Protein AF-A0A0S1SQM3-F1 (afdb_monomer_lite)

pLDDT: mean 72.21, std 17.72, range [35.38, 89.56]

Sequence (115 aa):
MTHQPLGGWRSRFRCTEYDVLEAFRATAAGIRVLTQAVEGGMTKESASYLAGRLHEQRELIRQIMTRRDWQRVRHLLGIHQRQRRRFLNAAEEQGFDVQTLSTHCRAHIASLLEK

Organism: NCBI:txid1735162

Structure (mmCIF, N/CA/C/O backbone):
data_AF-A0A0S1SQM3-F1
#
_entry.id   AF-A0A0S1SQM3-F1
#
loop_
_atom_site.group_PDB
_atom_site.id
_atom_site.type_symbol
_atom_site.label_atom_id
_atom_site.label_alt_id
_atom_site.label_comp_id
_atom_site.label_asym_id
_atom_site.label_entity_id
_atom_site.label_seq_id
_atom_site.pdbx_PDB_ins_code
_atom_site.Cartn_x
_atom_site.Cartn_y
_atom_site.Cartn_z
_atom_site.occupancy
_atom_site.B_iso_or_equiv
_atom_site.auth_seq_id
_atom_site.auth_comp_id
_atom_site.auth_asym_id
_atom_site.auth_atom_id
_atom_site.pdbx_PDB_model_num
ATOM 1 N N . MET A 1 1 ? 39.727 31.203 -7.318 1.00 35.84 1 MET A N 1
ATOM 2 C CA . MET A 1 1 ? 39.053 30.064 -6.662 1.00 35.84 1 MET A CA 1
ATOM 3 C C . MET A 1 1 ? 37.724 29.847 -7.361 1.00 35.84 1 MET A C 1
ATOM 5 O O . MET A 1 1 ? 36.805 30.632 -7.182 1.00 35.84 1 MET A O 1
ATOM 9 N N . THR A 1 2 ? 37.666 28.876 -8.264 1.00 36.66 2 THR A N 1
ATOM 10 C CA . THR A 1 2 ? 36.481 28.557 -9.066 1.00 36.66 2 THR A CA 1
ATOM 11 C C . THR A 1 2 ? 35.644 27.521 -8.323 1.00 36.66 2 THR A C 1
ATOM 13 O O . THR A 1 2 ? 36.067 26.381 -8.148 1.00 36.66 2 THR A O 1
ATOM 16 N N . HIS A 1 3 ? 34.459 27.925 -7.863 1.00 43.41 3 HIS A N 1
ATOM 17 C CA . HIS A 1 3 ? 33.452 27.007 -7.341 1.00 43.41 3 HIS A CA 1
ATOM 18 C C . HIS A 1 3 ? 32.924 26.149 -8.495 1.00 43.41 3 HIS A C 1
ATOM 20 O O . HIS A 1 3 ? 32.174 26.627 -9.345 1.00 43.41 3 HIS A O 1
ATOM 26 N N . GLN A 1 4 ? 33.333 24.880 -8.542 1.00 44.25 4 GLN A N 1
ATOM 27 C CA . GLN A 1 4 ? 32.640 23.879 -9.345 1.00 44.25 4 GLN A CA 1
ATOM 28 C C . GLN A 1 4 ? 31.246 23.654 -8.739 1.00 44.25 4 GLN A C 1
ATOM 30 O O . GLN A 1 4 ? 31.149 23.403 -7.535 1.00 44.25 4 GLN A O 1
ATOM 35 N N . PRO A 1 5 ? 30.162 23.726 -9.530 1.00 46.59 5 PRO A N 1
ATOM 36 C CA . PRO A 1 5 ? 28.857 23.319 -9.047 1.00 46.59 5 PRO A CA 1
ATOM 37 C C . PRO A 1 5 ? 28.901 21.811 -8.796 1.00 46.59 5 PRO A C 1
ATOM 39 O O . PRO A 1 5 ? 29.268 21.038 -9.683 1.00 46.59 5 PRO A O 1
ATOM 42 N N . LEU A 1 6 ? 28.551 21.407 -7.572 1.00 46.09 6 LEU A N 1
ATOM 43 C CA . LEU A 1 6 ? 28.359 20.013 -7.189 1.00 46.09 6 LEU A CA 1
ATOM 44 C C . LEU A 1 6 ? 27.374 19.391 -8.181 1.00 46.09 6 LEU A C 1
ATOM 46 O O . LEU A 1 6 ? 26.178 19.686 -8.160 1.00 46.09 6 LEU A O 1
ATOM 50 N N . GLY A 1 7 ? 27.920 18.591 -9.099 1.00 36.34 7 GLY A N 1
ATOM 51 C CA . GLY A 1 7 ? 27.170 17.882 -10.119 1.00 36.34 7 GLY A CA 1
ATOM 52 C C . GLY A 1 7 ? 25.995 17.177 -9.465 1.00 36.34 7 GLY A C 1
ATOM 53 O O . GLY A 1 7 ? 26.168 16.438 -8.495 1.00 36.34 7 GLY A O 1
ATOM 54 N N . GLY A 1 8 ? 24.799 17.470 -9.974 1.00 36.66 8 GLY A N 1
ATOM 55 C CA . GLY A 1 8 ? 23.558 16.942 -9.444 1.00 36.66 8 GLY A CA 1
ATOM 56 C C . GLY A 1 8 ? 23.673 15.440 -9.237 1.00 36.66 8 GLY A C 1
ATOM 57 O O . GLY A 1 8 ? 23.847 14.682 -10.195 1.00 36.66 8 GLY A O 1
ATOM 58 N N . TRP A 1 9 ? 23.536 15.019 -7.983 1.00 38.69 9 TRP A N 1
ATOM 59 C CA . TRP A 1 9 ? 23.254 13.642 -7.619 1.00 38.69 9 TRP A CA 1
ATOM 60 C C . TRP A 1 9 ? 21.853 13.304 -8.136 1.00 38.69 9 TRP A C 1
ATOM 62 O O . TRP A 1 9 ? 20.887 13.179 -7.390 1.00 38.69 9 TRP A O 1
ATOM 72 N N . ARG A 1 10 ? 21.717 13.157 -9.458 1.00 38.88 10 ARG A N 1
ATOM 73 C CA . ARG A 1 10 ? 20.656 12.340 -10.026 1.00 38.88 10 ARG A CA 1
ATOM 74 C C . ARG A 1 10 ? 20.964 10.933 -9.549 1.00 38.88 10 ARG A C 1
ATOM 76 O O . ARG A 1 10 ? 21.789 10.254 -10.156 1.00 38.88 10 ARG A O 1
ATOM 83 N N . SER A 1 11 ? 20.347 10.540 -8.438 1.00 38.88 11 SER A N 1
ATOM 84 C CA . SER A 1 11 ? 20.268 9.151 -8.004 1.00 38.88 11 SER A CA 1
ATOM 85 C C . SER A 1 11 ? 19.950 8.300 -9.236 1.00 38.88 11 SER A C 1
ATOM 87 O O . SER A 1 11 ? 18.852 8.361 -9.788 1.00 38.88 11 SER A O 1
ATOM 89 N N . ARG A 1 12 ? 20.947 7.566 -9.745 1.00 42.22 12 ARG A N 1
ATOM 90 C CA . ARG A 1 12 ? 20.776 6.627 -10.860 1.00 42.22 12 ARG A CA 1
ATOM 91 C C . ARG A 1 12 ? 20.247 5.289 -10.345 1.00 42.22 12 ARG A C 1
ATOM 93 O O . ARG A 1 12 ? 20.575 4.258 -10.923 1.00 42.22 12 ARG A O 1
ATOM 100 N N . PHE A 1 13 ? 19.433 5.285 -9.287 1.00 45.75 13 PHE A N 1
ATOM 101 C CA . PHE A 1 13 ? 18.631 4.117 -8.939 1.00 45.75 13 PHE A CA 1
ATOM 102 C C . PHE A 1 13 ? 17.600 3.903 -10.052 1.00 45.75 13 PHE A C 1
ATOM 104 O O . PHE A 1 13 ? 16.457 4.351 -9.991 1.00 45.75 13 PHE A O 1
ATOM 111 N N . ARG A 1 14 ? 18.023 3.245 -11.135 1.00 51.81 14 ARG A N 1
ATOM 112 C CA . ARG A 1 14 ? 17.100 2.657 -12.097 1.00 51.81 14 ARG A CA 1
ATOM 113 C C . ARG A 1 14 ? 16.569 1.400 -11.438 1.00 51.81 14 ARG A C 1
ATOM 115 O O . ARG A 1 14 ? 17.209 0.361 -11.519 1.00 51.81 14 ARG A O 1
ATOM 122 N N . CYS A 1 15 ? 15.421 1.522 -10.783 1.00 66.88 15 CYS A N 1
ATOM 123 C CA . CYS A 1 15 ? 14.671 0.369 -10.308 1.00 66.88 15 CYS A CA 1
ATOM 124 C C . CYS A 1 15 ? 14.454 -0.569 -11.510 1.00 66.88 15 CYS A C 1
ATOM 126 O O . CYS A 1 15 ? 13.833 -0.198 -12.519 1.00 66.88 15 CYS A O 1
ATOM 128 N N . THR A 1 16 ? 15.085 -1.739 -11.469 1.00 81.06 16 THR A N 1
ATOM 129 C CA . THR A 1 16 ? 14.913 -2.757 -12.499 1.00 81.06 16 THR A CA 1
ATOM 130 C C . THR A 1 16 ? 13.516 -3.356 -12.372 1.00 81.06 16 THR A C 1
ATOM 132 O O . THR A 1 16 ? 12.819 -3.173 -11.377 1.00 81.06 16 THR A O 1
ATOM 135 N N . GLU A 1 17 ? 13.058 -4.068 -13.398 1.00 81.69 17 GLU A N 1
ATOM 136 C CA . GLU A 1 17 ? 11.790 -4.794 -13.278 1.00 81.69 17 GLU A CA 1
ATOM 137 C C . GLU A 1 17 ? 11.829 -5.810 -12.134 1.00 81.69 17 GLU A C 1
ATOM 139 O O . GLU A 1 17 ? 10.838 -5.973 -11.428 1.00 81.69 17 GLU A O 1
ATOM 144 N N . TYR A 1 18 ? 12.981 -6.448 -11.936 1.00 84.25 18 TYR A N 1
ATOM 145 C CA . TYR A 1 18 ? 13.201 -7.363 -10.831 1.00 84.25 18 TYR A CA 1
ATOM 146 C C . TYR A 1 18 ? 12.989 -6.665 -9.482 1.00 84.25 18 TYR A C 1
ATOM 148 O O . TYR A 1 18 ? 12.189 -7.144 -8.684 1.00 84.25 18 TYR A O 1
ATOM 156 N N . ASP A 1 19 ? 13.588 -5.487 -9.285 1.00 85.38 19 ASP A N 1
ATOM 157 C CA . ASP A 1 19 ? 13.451 -4.715 -8.043 1.00 85.38 19 ASP A CA 1
ATOM 158 C C . ASP A 1 19 ? 11.994 -4.316 -7.774 1.00 85.38 19 ASP A C 1
ATOM 160 O O . ASP A 1 19 ? 11.502 -4.436 -6.653 1.00 85.38 19 ASP A O 1
ATOM 164 N N . VAL A 1 20 ? 11.263 -3.892 -8.813 1.00 83.69 20 VAL A N 1
ATOM 165 C CA . VAL A 1 20 ? 9.838 -3.541 -8.692 1.00 83.69 20 VAL A CA 1
ATOM 166 C C . VAL A 1 20 ? 9.001 -4.769 -8.317 1.00 83.69 20 VAL A C 1
ATOM 168 O O . VAL A 1 20 ? 8.066 -4.664 -7.520 1.00 83.69 20 VAL A O 1
ATOM 171 N N . LEU A 1 21 ? 9.326 -5.943 -8.864 1.00 86.19 21 LEU A N 1
ATOM 172 C CA . LEU A 1 21 ? 8.633 -7.193 -8.549 1.00 86.19 21 LEU A CA 1
ATOM 173 C C . LEU A 1 21 ? 8.966 -7.707 -7.146 1.00 86.19 21 LEU A C 1
ATOM 175 O O . LEU A 1 21 ? 8.063 -8.180 -6.453 1.00 86.19 21 LEU A O 1
ATOM 179 N N . GLU A 1 22 ? 10.219 -7.607 -6.709 1.00 89.38 22 GLU A N 1
ATOM 180 C CA . GLU A 1 22 ? 10.609 -7.935 -5.337 1.00 89.38 22 GLU A CA 1
ATOM 181 C C . GLU A 1 22 ? 9.932 -7.009 -4.334 1.00 89.38 22 GLU A C 1
ATOM 183 O O . GLU A 1 22 ? 9.289 -7.494 -3.398 1.00 89.38 22 GLU A O 1
ATOM 188 N N . ALA A 1 23 ? 9.963 -5.698 -4.584 1.00 86.25 23 ALA A N 1
ATOM 189 C CA . ALA A 1 23 ? 9.247 -4.721 -3.776 1.00 86.25 23 ALA A CA 1
ATOM 190 C C . ALA A 1 23 ? 7.748 -5.045 -3.727 1.00 86.25 23 ALA A C 1
ATOM 192 O O . ALA A 1 23 ? 7.154 -5.069 -2.650 1.00 86.25 23 ALA A O 1
ATOM 193 N N . PHE A 1 24 ? 7.132 -5.397 -4.863 1.00 89.56 24 PHE A N 1
ATOM 194 C CA . PHE A 1 24 ? 5.712 -5.752 -4.896 1.00 89.56 24 PHE A CA 1
ATOM 195 C C . PHE A 1 24 ? 5.413 -6.982 -4.037 1.00 89.56 24 PHE A C 1
ATOM 197 O O . PHE A 1 24 ? 4.423 -6.994 -3.301 1.00 89.56 24 PHE A O 1
ATOM 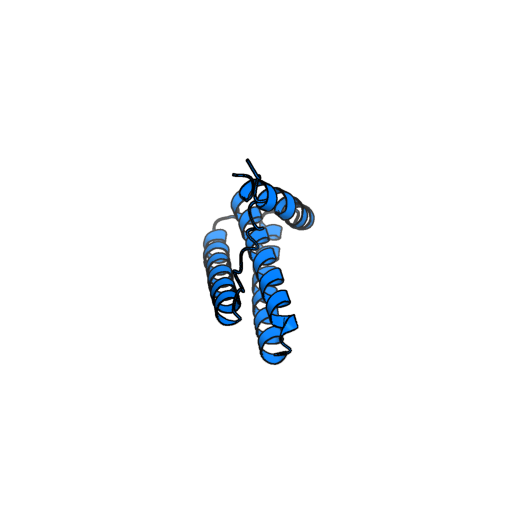204 N N . ARG A 1 25 ? 6.255 -8.020 -4.113 1.00 88.75 25 ARG A N 1
ATOM 205 C CA . ARG A 1 25 ? 6.104 -9.249 -3.320 1.00 88.75 25 ARG A CA 1
ATOM 206 C C . ARG A 1 25 ? 6.269 -8.976 -1.829 1.00 88.75 25 ARG A C 1
ATOM 208 O O . ARG A 1 25 ? 5.437 -9.442 -1.052 1.00 88.75 25 ARG A O 1
ATOM 215 N N . ALA A 1 26 ? 7.271 -8.192 -1.438 1.00 87.25 26 ALA A N 1
ATOM 216 C CA . ALA A 1 26 ? 7.484 -7.793 -0.049 1.00 87.25 26 ALA A CA 1
ATOM 217 C C . ALA A 1 26 ? 6.295 -6.979 0.493 1.00 87.25 26 ALA A C 1
ATOM 219 O O . ALA A 1 26 ? 5.791 -7.251 1.586 1.00 87.25 26 ALA A O 1
ATOM 220 N N . THR A 1 27 ? 5.772 -6.038 -0.300 1.00 88.00 27 THR A N 1
ATOM 221 C CA . THR A 1 27 ? 4.569 -5.269 0.047 1.00 88.00 27 THR A CA 1
ATOM 222 C C . THR A 1 27 ? 3.333 -6.154 0.147 1.00 88.00 27 THR A C 1
ATOM 224 O O . THR A 1 27 ? 2.588 -6.060 1.124 1.00 88.00 27 THR A O 1
ATOM 227 N N . ALA A 1 28 ? 3.153 -7.097 -0.781 1.00 87.31 28 ALA A N 1
ATOM 228 C CA . ALA A 1 28 ? 2.058 -8.060 -0.730 1.00 87.31 28 ALA A CA 1
ATOM 229 C C . ALA A 1 28 ? 2.126 -8.968 0.506 1.00 87.31 28 ALA A C 1
ATOM 231 O O . ALA A 1 28 ? 1.088 -9.247 1.110 1.00 87.31 28 ALA A O 1
ATOM 232 N N . ALA A 1 29 ? 3.321 -9.430 0.879 1.00 86.50 29 ALA A N 1
ATOM 233 C CA . ALA A 1 29 ? 3.532 -10.260 2.059 1.00 86.50 29 ALA A CA 1
ATOM 234 C C . ALA A 1 29 ? 3.200 -9.492 3.346 1.0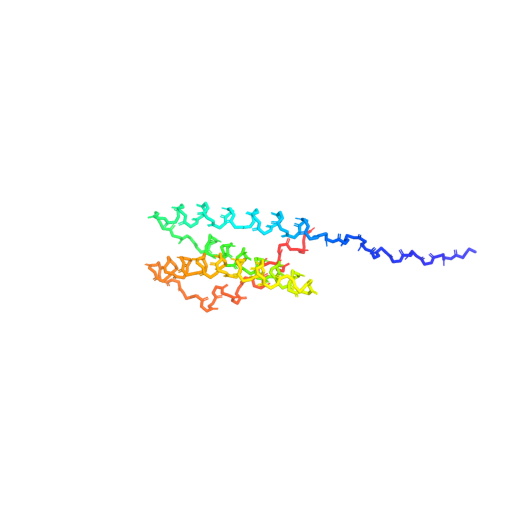0 86.50 29 ALA A C 1
ATOM 236 O O . ALA A 1 29 ? 2.421 -9.988 4.157 1.00 86.50 29 ALA A O 1
ATOM 237 N N . GLY A 1 30 ? 3.691 -8.254 3.481 1.00 84.38 30 GLY A N 1
ATOM 238 C CA . GLY A 1 30 ? 3.389 -7.402 4.635 1.00 84.38 30 GLY A CA 1
ATOM 239 C C . GLY A 1 30 ? 1.890 -7.140 4.806 1.00 84.38 30 GLY A C 1
ATOM 240 O O . GLY A 1 30 ? 1.368 -7.267 5.910 1.00 84.38 30 GLY A O 1
ATOM 241 N N . ILE A 1 31 ? 1.172 -6.868 3.708 1.00 85.81 31 ILE A N 1
ATOM 242 C CA . ILE A 1 31 ? -0.291 -6.713 3.747 1.00 85.81 31 ILE A CA 1
ATOM 243 C C . ILE A 1 31 ? -0.963 -8.006 4.208 1.00 85.81 31 ILE A C 1
ATOM 245 O O . ILE A 1 31 ? -1.849 -7.951 5.051 1.00 85.81 31 ILE A O 1
ATOM 249 N N . ARG A 1 32 ? -0.552 -9.168 3.675 1.00 83.44 32 ARG A N 1
ATOM 250 C CA . ARG A 1 32 ? -1.145 -10.466 4.037 1.00 83.44 32 ARG A CA 1
ATOM 251 C C . ARG A 1 32 ? -1.032 -10.752 5.529 1.00 83.44 32 ARG A C 1
ATOM 253 O O . ARG A 1 32 ? -2.061 -11.025 6.140 1.00 83.44 32 ARG A O 1
ATOM 260 N N . VAL A 1 33 ? 0.176 -10.648 6.081 1.00 82.69 33 VAL A N 1
ATOM 261 C CA . VAL A 1 33 ? 0.447 -10.899 7.505 1.00 82.69 33 VAL A CA 1
ATOM 262 C C . VAL A 1 33 ? -0.431 -10.010 8.380 1.00 82.69 33 VAL A C 1
ATOM 264 O O . VAL A 1 33 ? -1.108 -10.497 9.279 1.00 82.69 33 VAL A O 1
ATOM 267 N N . LEU A 1 34 ? -0.492 -8.717 8.066 1.00 76.62 34 LEU A N 1
ATOM 268 C CA . LEU A 1 34 ? -1.288 -7.776 8.845 1.00 76.62 34 LEU A CA 1
ATOM 269 C C . LEU A 1 34 ? -2.789 -8.012 8.690 1.00 76.62 34 LEU A C 1
ATOM 271 O O . LEU A 1 34 ? -3.491 -8.022 9.689 1.00 76.62 34 LEU A O 1
ATOM 275 N N . THR A 1 35 ? -3.297 -8.286 7.485 1.00 74.12 35 THR A N 1
ATOM 276 C CA . THR A 1 35 ? -4.722 -8.626 7.323 1.00 74.12 35 THR A CA 1
ATOM 277 C C . THR A 1 35 ? -5.130 -9.902 8.061 1.00 74.12 35 THR A C 1
ATOM 279 O O . THR A 1 35 ? -6.287 -10.005 8.436 1.00 74.12 35 THR A O 1
ATOM 282 N N . GLN A 1 36 ? -4.215 -10.854 8.277 1.00 75.19 36 GLN A N 1
ATOM 283 C CA . GLN A 1 36 ? -4.481 -12.047 9.093 1.00 75.19 36 GLN A CA 1
ATOM 284 C C . GLN A 1 36 ? -4.466 -11.724 10.592 1.00 75.19 36 GLN A C 1
ATOM 286 O O . GLN A 1 36 ? -5.311 -12.211 11.329 1.00 75.19 36 GLN A O 1
ATOM 291 N N . ALA A 1 37 ? -3.552 -10.862 11.044 1.00 68.75 37 ALA A N 1
ATOM 292 C CA . ALA A 1 37 ? -3.493 -10.429 12.443 1.00 68.75 37 ALA A CA 1
ATOM 293 C C . ALA A 1 37 ? -4.723 -9.604 12.877 1.00 68.75 37 ALA A C 1
ATOM 295 O O . ALA A 1 37 ? -5.058 -9.554 14.057 1.00 68.75 37 ALA A O 1
ATOM 296 N N . VAL A 1 38 ? -5.407 -8.977 11.919 1.00 65.44 38 VAL A N 1
ATOM 297 C CA . VAL A 1 38 ? -6.596 -8.144 12.146 1.00 65.44 38 VAL A CA 1
ATOM 298 C C . VAL A 1 38 ? -7.856 -8.954 12.495 1.00 65.44 38 VAL A C 1
ATOM 300 O O . VAL A 1 38 ? -8.846 -8.367 12.922 1.00 65.44 38 VAL A O 1
ATOM 303 N N . GLU A 1 39 ? -7.834 -10.290 12.428 1.00 61.44 39 GLU A N 1
ATOM 304 C CA . GLU A 1 39 ? -8.948 -11.124 12.924 1.00 61.44 39 GLU A CA 1
ATOM 305 C C . GLU A 1 39 ? -9.270 -10.874 14.420 1.00 61.44 39 GLU A C 1
ATOM 307 O O . GLU A 1 39 ? -10.374 -11.177 14.864 1.00 61.44 39 GLU A O 1
ATOM 312 N N . GLY A 1 40 ? -8.359 -10.249 15.185 1.00 63.72 40 GLY A N 1
ATOM 313 C CA . GLY A 1 40 ? -8.584 -9.788 16.566 1.00 63.72 40 GLY A CA 1
ATOM 314 C C . GLY A 1 40 ? -8.970 -8.308 16.739 1.00 63.72 40 GLY A C 1
ATOM 315 O O . GLY A 1 40 ? -9.089 -7.852 17.875 1.00 63.72 40 GLY A O 1
ATOM 316 N N . GLY A 1 41 ? -9.140 -7.547 15.653 1.00 66.88 41 GLY A N 1
ATOM 317 C CA . GLY A 1 41 ? -9.383 -6.098 15.665 1.00 66.88 41 GLY A CA 1
ATOM 318 C C . GLY A 1 41 ? -8.305 -5.290 14.934 1.00 66.88 41 GLY A C 1
ATOM 319 O O . GLY A 1 41 ? -7.134 -5.668 14.907 1.00 66.88 41 GLY A O 1
ATOM 320 N N . MET A 1 42 ? -8.689 -4.159 14.328 1.00 78.06 42 MET A N 1
ATOM 321 C CA . MET A 1 42 ? -7.772 -3.256 13.613 1.00 78.06 42 MET A CA 1
ATOM 322 C C . MET A 1 42 ? -7.609 -1.944 14.390 1.00 78.06 42 MET A C 1
ATOM 324 O O . MET A 1 42 ? -8.590 -1.257 14.662 1.00 78.06 42 MET A O 1
ATOM 328 N N . THR A 1 43 ? -6.375 -1.553 14.715 1.00 82.50 43 THR A N 1
ATOM 329 C CA . THR A 1 43 ? -6.099 -0.208 15.251 1.00 82.50 43 THR A CA 1
ATOM 330 C C . THR A 1 43 ? -6.064 0.824 14.125 1.00 82.50 43 THR A C 1
ATOM 332 O O . THR A 1 43 ? -5.829 0.502 12.958 1.00 82.50 43 THR A O 1
ATOM 335 N N . LYS A 1 44 ? -6.220 2.109 14.459 1.00 78.88 44 LYS A N 1
ATOM 336 C CA . LYS A 1 44 ? -6.094 3.196 13.476 1.00 78.88 44 LYS A CA 1
ATOM 337 C C . LYS A 1 44 ? -4.705 3.237 12.821 1.00 78.88 44 LYS A C 1
ATOM 339 O O . LYS A 1 44 ? -4.610 3.537 11.627 1.00 78.88 44 LYS A O 1
ATOM 344 N N . GLU A 1 45 ? -3.631 2.929 13.559 1.00 81.38 45 GLU A N 1
ATOM 345 C CA . GLU A 1 45 ? -2.280 2.884 12.977 1.00 81.38 45 GLU A CA 1
ATOM 346 C C . GLU A 1 45 ? -2.129 1.726 11.995 1.00 81.38 45 GLU A C 1
ATOM 348 O O . GLU A 1 45 ? -1.621 1.922 10.892 1.00 81.38 45 GLU A O 1
ATOM 353 N N . SER A 1 46 ? -2.615 0.535 12.355 1.00 79.31 46 SER A N 1
ATOM 354 C CA . SER A 1 46 ? -2.559 -0.634 11.471 1.00 79.31 46 SER A CA 1
ATOM 355 C C . SER A 1 46 ? -3.426 -0.441 10.222 1.00 79.31 46 SER A C 1
ATOM 357 O O . SER A 1 46 ? -2.984 -0.773 9.120 1.00 79.31 46 SER A O 1
ATOM 359 N N . ALA A 1 47 ? -4.586 0.212 10.351 1.00 80.94 47 ALA A N 1
ATOM 360 C CA . ALA A 1 47 ? -5.417 0.617 9.218 1.00 80.94 47 ALA A CA 1
ATOM 361 C C . ALA A 1 47 ? -4.690 1.587 8.270 1.00 80.94 47 ALA A C 1
ATOM 363 O O . ALA A 1 47 ? -4.691 1.403 7.049 1.00 80.94 47 ALA A O 1
ATOM 364 N N . SER A 1 48 ? -4.031 2.603 8.833 1.00 81.12 48 SER A N 1
ATOM 365 C CA . SER A 1 48 ? -3.279 3.607 8.068 1.00 81.12 48 SER A CA 1
ATOM 366 C C . SER A 1 48 ? -2.059 2.993 7.378 1.00 81.12 48 SER A C 1
ATOM 368 O O . SER A 1 48 ? -1.803 3.254 6.204 1.00 81.12 48 SER A O 1
ATOM 370 N N . TYR A 1 49 ? -1.335 2.112 8.069 1.00 83.44 49 TYR A N 1
ATOM 371 C CA . TYR A 1 49 ? -0.209 1.385 7.492 1.00 83.44 49 TYR A CA 1
ATOM 372 C C . TYR A 1 49 ? -0.649 0.491 6.323 1.00 83.44 49 TYR A C 1
ATOM 374 O O . TYR A 1 49 ? -0.058 0.541 5.243 1.00 83.44 49 TYR A O 1
ATOM 382 N N . LEU A 1 50 ? -1.720 -0.293 6.496 1.00 84.75 50 LEU A N 1
ATOM 383 C CA . LEU A 1 50 ? -2.265 -1.160 5.446 1.00 84.75 50 LEU A CA 1
ATOM 384 C C . LEU A 1 50 ? -2.682 -0.372 4.201 1.00 84.75 50 LEU A C 1
ATOM 386 O O . LEU A 1 50 ? -2.364 -0.771 3.076 1.00 84.75 50 LEU A O 1
ATOM 390 N N . ALA A 1 51 ? -3.350 0.764 4.389 1.00 84.00 51 ALA A N 1
ATOM 391 C CA . ALA A 1 51 ? -3.731 1.636 3.289 1.00 84.00 51 ALA A CA 1
ATOM 392 C C . ALA A 1 51 ? -2.503 2.239 2.569 1.00 84.00 51 ALA A C 1
ATOM 394 O O . ALA A 1 51 ? -2.500 2.306 1.335 1.00 84.00 51 ALA A O 1
ATOM 395 N N . GLY A 1 52 ? -1.426 2.566 3.293 1.00 84.62 52 GLY A N 1
ATOM 396 C CA . GLY A 1 52 ? -0.148 2.972 2.699 1.00 84.62 52 GLY A CA 1
ATOM 397 C C . GLY A 1 52 ? 0.495 1.876 1.842 1.00 84.62 52 GLY A C 1
ATOM 398 O O . GLY A 1 52 ? 0.874 2.117 0.696 1.00 84.62 52 GLY A O 1
ATOM 399 N N . ARG A 1 53 ? 0.519 0.630 2.326 1.00 86.62 53 ARG A N 1
ATOM 400 C CA . ARG A 1 53 ? 1.066 -0.511 1.568 1.00 86.62 53 ARG A CA 1
ATOM 401 C C . ARG A 1 53 ? 0.248 -0.828 0.313 1.00 86.62 53 ARG A C 1
ATOM 403 O O . ARG A 1 53 ? 0.815 -1.154 -0.730 1.00 86.62 53 ARG A O 1
ATOM 410 N N . LEU A 1 54 ? -1.079 -0.702 0.372 1.00 87.56 54 LEU A N 1
ATOM 411 C CA . LEU A 1 54 ? -1.937 -0.836 -0.814 1.00 87.56 54 LEU A CA 1
ATOM 412 C C . LEU A 1 54 ? -1.640 0.251 -1.853 1.00 87.56 54 LEU A C 1
ATOM 414 O O . LEU A 1 54 ? -1.617 -0.029 -3.054 1.00 87.56 54 LEU A O 1
ATOM 418 N N . HIS A 1 55 ? -1.379 1.479 -1.399 1.00 86.50 55 HIS A N 1
ATOM 419 C CA . HIS A 1 55 ? -0.951 2.558 -2.279 1.00 86.50 55 HIS A CA 1
ATOM 420 C C . HIS A 1 55 ? 0.381 2.221 -2.963 1.00 86.50 55 HIS A C 1
ATOM 422 O O . HIS A 1 55 ? 0.438 2.227 -4.191 1.00 86.50 55 HIS A O 1
ATOM 428 N N . GLU A 1 56 ? 1.404 1.816 -2.207 1.00 85.69 56 GLU A N 1
ATOM 429 C CA . GLU A 1 56 ? 2.706 1.403 -2.752 1.00 85.69 56 GLU A CA 1
ATOM 430 C C . GLU A 1 56 ? 2.585 0.292 -3.806 1.00 85.69 56 GLU A C 1
ATOM 432 O O . GLU A 1 56 ? 3.187 0.380 -4.876 1.00 85.69 56 GLU A O 1
ATOM 437 N N . GLN A 1 57 ? 1.759 -0.735 -3.572 1.00 88.25 57 GLN A N 1
ATOM 438 C CA . GLN A 1 57 ? 1.518 -1.777 -4.579 1.00 88.25 57 GLN A CA 1
ATOM 439 C C . GLN A 1 57 ? 0.964 -1.221 -5.888 1.00 88.25 57 GLN A C 1
ATOM 441 O O . GLN A 1 57 ? 1.352 -1.673 -6.967 1.00 88.25 57 GLN A O 1
ATOM 446 N N . ARG A 1 58 ? 0.048 -0.251 -5.811 1.00 88.12 58 ARG A N 1
ATOM 447 C CA . ARG A 1 58 ? -0.509 0.407 -6.994 1.00 88.12 58 ARG A CA 1
ATOM 448 C C . ARG A 1 58 ? 0.560 1.208 -7.739 1.00 88.12 58 ARG A C 1
ATOM 450 O O . ARG A 1 58 ? 0.579 1.166 -8.972 1.00 88.12 58 ARG A O 1
ATOM 457 N N . GLU A 1 59 ? 1.451 1.892 -7.021 1.00 87.19 59 GLU A N 1
ATOM 458 C CA . GLU A 1 59 ? 2.596 2.592 -7.616 1.00 87.19 59 GLU A CA 1
ATOM 459 C C . GLU A 1 59 ? 3.508 1.616 -8.374 1.00 87.19 59 GLU A C 1
ATOM 461 O O . GLU A 1 59 ? 3.842 1.851 -9.537 1.00 87.19 59 GLU A O 1
ATOM 466 N N . LEU A 1 60 ? 3.850 0.484 -7.753 1.00 85.75 60 LEU A N 1
ATOM 467 C CA . LEU A 1 60 ? 4.705 -0.551 -8.343 1.00 85.75 60 LEU A CA 1
ATOM 468 C C . LEU A 1 60 ? 4.068 -1.177 -9.594 1.00 85.75 60 LEU A C 1
ATOM 470 O O . LEU A 1 60 ? 4.733 -1.330 -10.618 1.00 85.75 60 LEU A O 1
ATOM 474 N N . ILE A 1 61 ? 2.759 -1.455 -9.570 1.00 86.50 61 ILE A N 1
ATOM 475 C CA . ILE A 1 61 ? 2.025 -1.917 -10.760 1.00 86.50 61 ILE A CA 1
ATOM 476 C C . ILE A 1 61 ? 2.142 -0.901 -11.898 1.00 86.50 61 ILE A C 1
ATOM 478 O O . ILE A 1 61 ? 2.402 -1.290 -13.038 1.00 86.50 61 ILE A O 1
ATOM 482 N N . ARG A 1 62 ? 1.987 0.399 -11.614 1.00 86.00 62 ARG A N 1
ATOM 483 C CA . ARG A 1 62 ? 2.108 1.441 -12.643 1.00 86.00 62 ARG A CA 1
ATOM 484 C C . ARG A 1 62 ? 3.507 1.479 -13.252 1.00 86.00 62 ARG A C 1
ATOM 486 O O . ARG A 1 62 ? 3.631 1.664 -14.460 1.00 86.00 62 ARG A O 1
ATOM 493 N N . GLN A 1 63 ? 4.550 1.275 -12.449 1.00 84.25 63 GLN A N 1
ATOM 494 C CA . GLN A 1 63 ? 5.919 1.207 -12.961 1.00 84.25 63 GLN A CA 1
ATOM 495 C C . GLN A 1 63 ? 6.095 0.032 -13.937 1.00 84.25 63 GLN A C 1
ATOM 497 O O . GLN A 1 63 ? 6.715 0.206 -14.985 1.00 84.25 63 GLN A O 1
ATOM 502 N N . ILE A 1 64 ? 5.469 -1.122 -13.677 1.00 84.06 64 ILE A N 1
ATOM 503 C CA . ILE A 1 64 ? 5.468 -2.269 -14.605 1.00 84.06 64 ILE A CA 1
ATOM 504 C C . ILE A 1 64 ? 4.610 -2.012 -15.854 1.00 84.06 64 ILE A C 1
ATOM 506 O O . ILE A 1 64 ? 4.995 -2.428 -16.946 1.00 84.06 64 ILE A O 1
ATOM 510 N N . MET A 1 65 ? 3.488 -1.286 -15.746 1.00 81.88 65 MET A N 1
ATOM 511 C CA . MET A 1 65 ? 2.624 -0.963 -16.899 1.00 81.88 65 MET A CA 1
ATOM 512 C C . MET A 1 65 ? 3.374 -0.265 -18.037 1.00 81.88 65 MET A C 1
ATOM 514 O O . MET A 1 65 ? 3.056 -0.479 -19.206 1.00 81.88 65 MET A O 1
ATOM 518 N N . THR A 1 66 ? 4.404 0.521 -17.715 1.00 77.06 66 THR A N 1
ATOM 519 C CA . THR A 1 66 ? 5.243 1.192 -18.723 1.00 77.06 66 THR A CA 1
ATOM 520 C C . THR A 1 66 ? 5.994 0.217 -19.639 1.00 77.06 66 THR A C 1
ATOM 522 O O . THR A 1 66 ? 6.383 0.591 -20.743 1.00 77.06 66 THR A O 1
ATOM 525 N N . ARG A 1 67 ? 6.150 -1.048 -19.223 1.00 73.50 67 ARG A N 1
ATOM 526 C CA . ARG 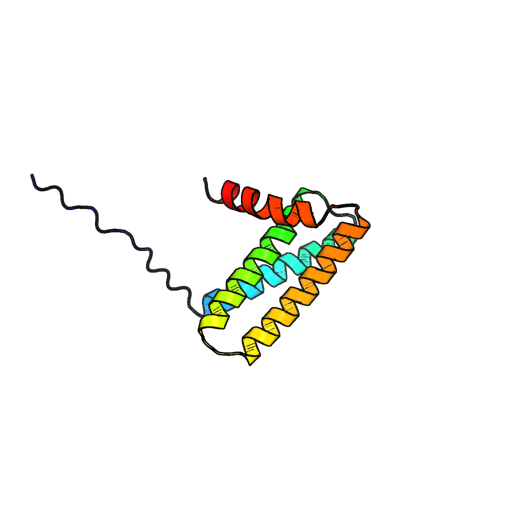A 1 67 ? 6.935 -2.080 -19.917 1.00 73.50 67 ARG A CA 1
ATOM 527 C C . ARG A 1 67 ? 6.111 -3.009 -20.820 1.00 73.50 67 ARG A C 1
ATOM 529 O O . ARG A 1 67 ? 6.678 -3.905 -21.431 1.00 73.50 67 ARG A O 1
ATOM 536 N N . ARG A 1 68 ? 4.794 -2.786 -20.945 1.00 77.12 68 ARG A N 1
ATOM 537 C CA . ARG A 1 68 ? 3.867 -3.492 -21.865 1.00 77.12 68 ARG A CA 1
ATOM 538 C C . ARG A 1 68 ? 3.712 -5.018 -21.669 1.00 77.12 68 ARG A C 1
ATOM 540 O O . ARG A 1 68 ? 3.062 -5.654 -22.497 1.00 77.12 68 ARG A O 1
ATOM 547 N N . ASP A 1 69 ? 4.187 -5.607 -20.567 1.00 82.69 69 ASP A N 1
ATOM 548 C CA . ASP A 1 69 ? 3.806 -6.977 -20.164 1.00 82.69 69 ASP A CA 1
ATOM 549 C C . ASP A 1 69 ? 2.412 -6.978 -19.503 1.00 82.69 69 ASP A C 1
ATOM 551 O O . ASP A 1 69 ? 2.239 -6.973 -18.280 1.00 82.69 69 ASP A O 1
ATOM 555 N N . TRP A 1 70 ? 1.378 -6.952 -20.343 1.00 83.44 70 TRP A N 1
ATOM 556 C CA . TRP A 1 70 ? -0.013 -6.836 -19.902 1.00 83.44 70 TRP A CA 1
ATOM 557 C C . TRP A 1 70 ? -0.554 -8.074 -19.183 1.00 83.44 70 TRP A C 1
ATOM 559 O O . TRP A 1 70 ? -1.527 -7.964 -18.433 1.00 83.44 70 TRP A O 1
ATOM 569 N N . GLN A 1 71 ? 0.015 -9.262 -19.403 1.00 84.88 71 GLN A N 1
ATOM 570 C CA . GLN A 1 71 ? -0.390 -10.457 -18.654 1.00 84.88 71 GLN A CA 1
ATOM 571 C C . GLN A 1 71 ? 0.065 -10.343 -17.199 1.00 84.88 71 GLN A C 1
ATOM 573 O O . GLN A 1 71 ? -0.742 -10.513 -16.282 1.00 84.88 71 GLN A O 1
ATOM 578 N N . ARG A 1 72 ? 1.324 -9.953 -16.988 1.00 85.50 72 ARG A N 1
ATOM 579 C CA . ARG A 1 72 ? 1.888 -9.725 -15.656 1.00 85.50 72 ARG A CA 1
ATOM 580 C C . ARG A 1 72 ? 1.181 -8.596 -14.923 1.00 85.50 72 ARG A C 1
ATOM 582 O O . ARG A 1 72 ? 0.769 -8.780 -13.782 1.00 85.50 72 ARG A O 1
ATOM 589 N N . VAL A 1 73 ? 0.942 -7.466 -15.589 1.00 85.06 73 VAL A N 1
ATOM 590 C CA . VAL A 1 73 ? 0.170 -6.347 -15.019 1.00 85.06 73 VAL A CA 1
ATOM 591 C C . VAL A 1 73 ? -1.211 -6.807 -14.548 1.00 85.06 73 VAL A C 1
ATOM 593 O O . VAL A 1 73 ? -1.604 -6.501 -13.423 1.00 85.06 73 VAL A O 1
ATOM 596 N N . ARG A 1 74 ? -1.942 -7.573 -15.372 1.00 87.94 74 ARG A N 1
ATOM 597 C CA . ARG A 1 74 ? -3.263 -8.108 -14.998 1.00 87.94 74 ARG A CA 1
ATOM 598 C C . ARG A 1 74 ? -3.187 -9.009 -13.770 1.00 87.94 74 ARG A C 1
ATOM 600 O O . ARG A 1 74 ? -4.020 -8.886 -12.874 1.00 87.94 74 ARG A O 1
ATOM 607 N N . HIS A 1 75 ? -2.176 -9.872 -13.700 1.00 87.56 75 HIS A N 1
ATOM 608 C CA . HIS A 1 75 ? -1.953 -10.725 -12.537 1.00 87.56 75 HIS A CA 1
ATOM 609 C C . HIS A 1 75 ? -1.720 -9.905 -11.255 1.00 87.56 75 HIS A C 1
ATOM 611 O O . HIS A 1 75 ? -2.389 -10.136 -10.245 1.00 87.56 75 HIS A O 1
ATOM 617 N N . LEU A 1 76 ? -0.831 -8.906 -11.305 1.00 86.81 76 LEU A N 1
ATOM 618 C CA . LEU A 1 76 ? -0.523 -8.040 -10.160 1.00 86.81 76 LEU A CA 1
ATOM 619 C C . LEU A 1 76 ? -1.739 -7.207 -9.723 1.00 86.81 76 LEU A C 1
ATOM 621 O O . LEU A 1 76 ? -2.028 -7.118 -8.528 1.00 86.81 76 LEU A O 1
ATOM 625 N N . LEU A 1 77 ? -2.513 -6.672 -10.675 1.00 86.81 77 LEU A N 1
ATOM 626 C CA . LEU A 1 77 ? -3.783 -5.989 -10.396 1.00 86.81 77 LEU A CA 1
ATOM 627 C C . LEU A 1 77 ? -4.778 -6.905 -9.674 1.00 86.81 77 LEU A C 1
ATOM 629 O O . LEU A 1 77 ? -5.427 -6.472 -8.721 1.00 86.81 77 LEU A O 1
ATOM 633 N N . GLY A 1 78 ? -4.871 -8.173 -10.081 1.00 86.88 78 GLY A N 1
ATOM 634 C CA . GLY A 1 78 ? -5.725 -9.162 -9.425 1.00 86.88 78 GLY A CA 1
ATOM 635 C C . GLY A 1 78 ? -5.291 -9.497 -7.992 1.00 86.88 78 GLY A C 1
ATOM 636 O O . GLY A 1 78 ? -6.133 -9.826 -7.153 1.00 86.88 78 GLY A O 1
ATOM 637 N N . ILE A 1 79 ? -3.995 -9.416 -7.675 1.00 88.38 79 ILE A N 1
ATOM 638 C CA . ILE A 1 79 ? -3.496 -9.539 -6.294 1.00 88.38 79 ILE A CA 1
ATOM 639 C C . ILE A 1 79 ? -3.896 -8.303 -5.482 1.00 88.38 79 ILE A C 1
ATOM 641 O O . ILE A 1 79 ? -4.544 -8.444 -4.443 1.00 88.38 79 ILE A O 1
ATOM 645 N N . HIS A 1 80 ? -3.587 -7.109 -5.994 1.00 89.06 80 HIS A N 1
ATOM 646 C CA . HIS A 1 80 ? -3.906 -5.842 -5.336 1.00 89.06 80 HIS A CA 1
ATOM 647 C C . HIS A 1 80 ? -5.411 -5.710 -5.044 1.00 89.06 80 HIS A C 1
ATOM 649 O O . HIS A 1 80 ? -5.798 -5.371 -3.929 1.00 89.06 80 HIS A O 1
ATOM 655 N N . GLN A 1 81 ? -6.290 -6.038 -6.000 1.00 87.19 81 GLN A N 1
ATOM 656 C CA . GLN A 1 81 ? -7.743 -5.971 -5.791 1.00 87.19 81 GLN A CA 1
ATOM 657 C C . GLN A 1 81 ? -8.228 -6.906 -4.677 1.00 87.19 81 GLN A C 1
ATOM 659 O O . GLN A 1 81 ? -9.061 -6.504 -3.863 1.00 87.19 81 GLN A O 1
ATOM 664 N N . ARG A 1 82 ? -7.702 -8.137 -4.615 1.00 88.88 82 ARG A N 1
ATOM 665 C CA . ARG A 1 82 ? -8.051 -9.095 -3.555 1.00 88.88 82 ARG A CA 1
ATOM 666 C C . ARG A 1 82 ? -7.621 -8.590 -2.181 1.00 88.88 82 ARG A C 1
ATOM 668 O O . ARG A 1 82 ? -8.396 -8.687 -1.235 1.00 88.88 82 ARG A O 1
ATOM 675 N N . GLN A 1 83 ? -6.421 -8.026 -2.078 1.00 87.12 83 GLN A N 1
ATOM 676 C CA . GLN A 1 83 ? -5.910 -7.461 -0.827 1.00 87.12 83 GLN A CA 1
ATOM 677 C C . GLN A 1 83 ? -6.686 -6.218 -0.401 1.00 87.12 83 GLN A C 1
ATOM 679 O O . GLN A 1 83 ? -7.101 -6.126 0.751 1.00 87.12 83 GLN A O 1
ATOM 684 N N . ARG A 1 84 ? -6.974 -5.316 -1.346 1.00 86.38 84 ARG A N 1
ATOM 685 C CA . ARG A 1 84 ? -7.808 -4.142 -1.096 1.00 86.38 84 ARG A CA 1
ATOM 686 C C . ARG A 1 84 ? -9.180 -4.544 -0.571 1.00 86.38 84 ARG A C 1
ATOM 688 O O . ARG A 1 84 ? -9.609 -3.993 0.427 1.00 86.38 84 ARG A O 1
ATOM 695 N N . ARG A 1 85 ? -9.858 -5.508 -1.201 1.00 86.19 85 ARG A N 1
ATOM 696 C CA . ARG A 1 85 ? -11.186 -5.952 -0.747 1.00 86.19 85 ARG A CA 1
ATOM 697 C C . ARG A 1 85 ? -11.152 -6.475 0.691 1.00 86.19 85 ARG A C 1
ATOM 699 O O . ARG A 1 85 ? -11.994 -6.083 1.480 1.00 86.19 85 ARG A O 1
ATOM 706 N N . ARG A 1 86 ? -10.161 -7.301 1.037 1.00 84.31 86 ARG A N 1
ATOM 707 C CA . ARG A 1 86 ? -9.996 -7.799 2.414 1.00 84.31 86 ARG A CA 1
ATOM 708 C C . ARG A 1 86 ? -9.803 -6.666 3.416 1.00 84.31 86 ARG A C 1
ATOM 710 O O . ARG A 1 86 ? -10.451 -6.662 4.449 1.00 84.31 86 ARG A O 1
ATOM 717 N N . PHE A 1 87 ? -8.946 -5.703 3.082 1.00 84.00 87 PHE A N 1
ATOM 718 C CA . PHE A 1 87 ? -8.733 -4.526 3.917 1.00 84.00 87 PHE A CA 1
ATOM 719 C C . PHE A 1 87 ? -10.017 -3.712 4.107 1.00 84.00 87 PHE A C 1
ATOM 721 O O . PHE A 1 87 ? -10.324 -3.334 5.229 1.00 84.00 87 PHE A O 1
ATOM 728 N N . LEU A 1 88 ? -10.770 -3.467 3.031 1.00 83.62 88 LEU A N 1
ATOM 729 C CA . LEU A 1 88 ? -12.015 -2.704 3.099 1.00 83.62 88 LEU A CA 1
ATOM 730 C C . LEU A 1 88 ? -13.051 -3.367 4.000 1.00 83.62 88 LEU A C 1
ATOM 732 O O . LEU A 1 88 ? -13.600 -2.691 4.858 1.00 83.62 88 LEU A O 1
ATOM 736 N N . ASN A 1 89 ? -13.258 -4.674 3.840 1.00 83.88 89 ASN A N 1
ATOM 737 C CA . ASN A 1 89 ? -14.193 -5.419 4.677 1.00 83.88 89 ASN A CA 1
ATOM 738 C C . ASN A 1 89 ? -13.782 -5.349 6.157 1.00 83.88 89 ASN A C 1
ATOM 740 O O . ASN A 1 89 ? -14.600 -5.018 7.003 1.00 83.88 89 ASN A O 1
ATOM 744 N N . ALA A 1 90 ? -12.496 -5.565 6.456 1.00 79.88 90 ALA A N 1
ATOM 745 C CA . ALA A 1 90 ? -11.992 -5.493 7.826 1.00 79.88 90 ALA A CA 1
ATOM 746 C C . ALA A 1 90 ? -12.078 -4.076 8.424 1.00 79.88 90 ALA A C 1
ATOM 748 O O . ALA A 1 90 ? -12.302 -3.920 9.617 1.00 79.88 90 ALA A O 1
ATOM 749 N N . ALA A 1 91 ? -11.893 -3.029 7.615 1.00 79.50 91 ALA A N 1
ATOM 750 C CA . ALA A 1 91 ? -12.034 -1.648 8.066 1.00 79.50 91 ALA A CA 1
ATOM 751 C C . ALA A 1 91 ? -13.503 -1.292 8.357 1.00 79.50 91 ALA A C 1
ATOM 753 O O . ALA A 1 91 ? -13.785 -0.636 9.357 1.00 79.50 91 ALA A O 1
ATOM 754 N N . GLU A 1 92 ? -14.426 -1.748 7.508 1.00 81.44 92 GLU A N 1
ATOM 755 C CA . GLU A 1 92 ? -15.869 -1.538 7.659 1.00 81.44 92 GLU A CA 1
ATOM 756 C C . GLU A 1 92 ? -16.430 -2.263 8.890 1.00 81.44 92 GLU A C 1
ATOM 758 O O . GLU A 1 92 ? -17.134 -1.647 9.686 1.00 81.44 92 GLU A O 1
ATOM 763 N N . GLU A 1 93 ? -16.040 -3.523 9.115 1.00 81.94 93 GLU A N 1
ATOM 764 C CA . GLU A 1 93 ? -16.401 -4.297 10.318 1.00 81.94 93 GLU A CA 1
ATOM 765 C C . GLU A 1 93 ? -15.962 -3.610 11.622 1.00 81.94 93 GLU A C 1
ATOM 767 O O . GLU A 1 93 ? -16.587 -3.787 12.665 1.00 81.94 93 GLU A O 1
ATOM 772 N N . GLN A 1 94 ? -14.905 -2.800 11.559 1.00 76.19 94 GLN A N 1
ATOM 773 C CA . GLN A 1 94 ? -14.340 -2.066 12.692 1.00 76.19 94 GLN A CA 1
ATOM 774 C C . GLN A 1 94 ? -14.793 -0.592 12.734 1.00 76.19 94 GLN A C 1
ATOM 776 O O . GLN A 1 94 ? -14.300 0.187 13.549 1.00 76.19 94 GLN A O 1
ATOM 781 N N . GLY A 1 95 ? -15.724 -0.185 11.860 1.00 76.12 95 GLY A N 1
ATOM 782 C CA . GLY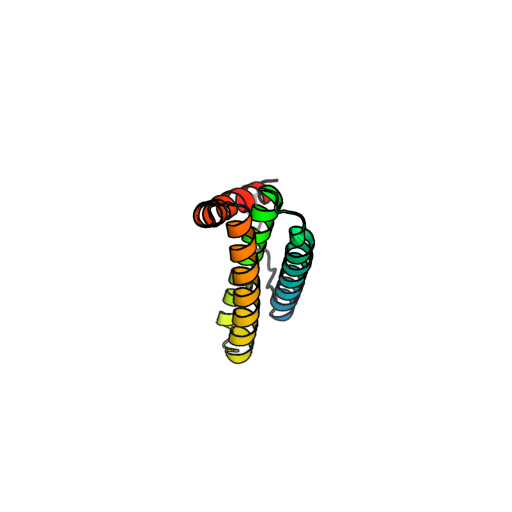 A 1 95 ? -16.315 1.156 11.854 1.00 76.12 95 GLY A CA 1
ATOM 783 C C . GLY A 1 95 ? -15.405 2.271 11.326 1.00 76.12 95 GLY A C 1
ATOM 784 O O . GLY A 1 95 ? -15.662 3.448 11.589 1.00 76.12 95 GLY A O 1
ATOM 785 N N . PHE A 1 96 ? -14.339 1.946 10.590 1.00 76.31 96 PHE A N 1
ATOM 786 C CA . PHE A 1 96 ? -13.479 2.964 9.990 1.00 76.31 96 PHE A CA 1
ATOM 787 C C . PHE A 1 96 ? -14.095 3.554 8.721 1.00 76.31 96 PHE A C 1
ATOM 789 O O . PHE A 1 96 ? -14.473 2.835 7.796 1.00 76.31 96 PHE A O 1
ATOM 796 N N . ASP A 1 97 ? -14.063 4.884 8.610 1.00 69.94 97 ASP A N 1
ATOM 797 C CA . ASP A 1 97 ? -14.295 5.546 7.330 1.00 69.94 97 ASP A CA 1
ATOM 798 C C . ASP A 1 97 ? -13.082 5.366 6.399 1.00 69.94 97 ASP A C 1
ATOM 800 O O . ASP A 1 97 ? -12.039 6.026 6.492 1.00 69.94 97 ASP A O 1
ATOM 804 N N . VAL A 1 98 ? -13.256 4.448 5.457 1.00 61.88 98 VAL A N 1
ATOM 805 C CA . VAL A 1 98 ? -12.301 4.090 4.409 1.00 61.88 98 VAL A CA 1
ATOM 806 C C . VAL A 1 98 ? -11.882 5.289 3.548 1.00 61.88 98 VAL A C 1
ATOM 808 O O . VAL A 1 98 ? -10.727 5.352 3.105 1.00 61.88 98 VAL A O 1
ATOM 811 N N . GLN A 1 99 ? -12.785 6.240 3.280 1.00 62.44 99 GLN A N 1
ATOM 812 C CA . GLN A 1 99 ? -12.468 7.404 2.442 1.00 62.44 99 GLN A CA 1
ATOM 813 C C . GLN A 1 99 ? -11.431 8.296 3.133 1.00 62.44 99 GLN A C 1
ATOM 815 O O . GLN A 1 99 ? -10.455 8.735 2.509 1.00 62.44 99 GLN A O 1
ATOM 820 N N . THR A 1 100 ? -11.570 8.457 4.448 1.00 62.59 100 THR A N 1
ATOM 821 C CA . THR A 1 100 ? -10.643 9.210 5.296 1.00 62.59 100 THR A CA 1
ATOM 822 C C . THR A 1 100 ? -9.280 8.517 5.427 1.00 62.59 100 THR A C 1
ATOM 824 O O . THR A 1 100 ? -8.241 9.177 5.32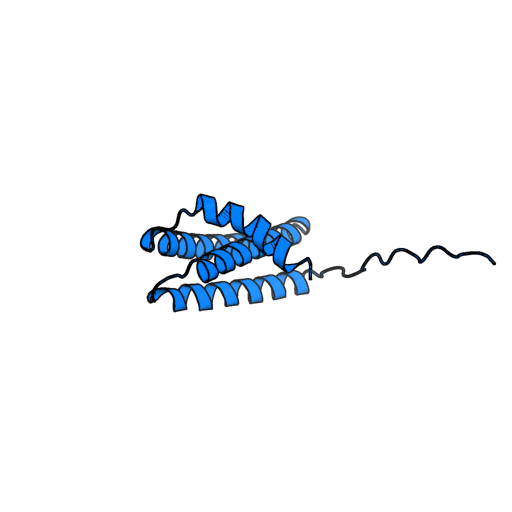5 1.00 62.59 100 THR A O 1
ATOM 827 N N . LEU A 1 101 ? -9.242 7.180 5.527 1.00 61.34 101 LEU A N 1
ATOM 828 C CA . LEU A 1 101 ? -7.988 6.406 5.549 1.00 61.34 101 LEU A CA 1
ATOM 829 C C . LEU A 1 101 ? -7.158 6.596 4.269 1.00 61.34 101 LEU A C 1
ATOM 831 O O . LEU A 1 101 ? -5.939 6.763 4.334 1.00 61.34 101 LEU A O 1
ATOM 835 N N . SER A 1 102 ? -7.807 6.648 3.102 1.00 55.97 102 SER A N 1
ATOM 836 C CA . SER A 1 102 ? -7.119 6.854 1.818 1.00 55.97 102 SER A CA 1
ATOM 837 C C . SER A 1 102 ? -6.477 8.244 1.674 1.00 55.97 102 SER A C 1
ATOM 839 O O . SER A 1 102 ? -5.464 8.401 0.986 1.00 55.97 102 SER A O 1
ATOM 841 N N . THR A 1 103 ? -7.047 9.247 2.346 1.00 57.06 103 THR A N 1
ATOM 842 C CA . THR A 1 103 ? -6.594 10.643 2.302 1.00 57.06 103 THR A CA 1
ATOM 843 C C . THR A 1 103 ? -5.462 10.880 3.305 1.00 57.06 103 THR A C 1
ATOM 845 O O . THR A 1 103 ? -4.439 11.465 2.945 1.00 57.06 103 THR A O 1
ATOM 848 N N . HIS A 1 104 ? -5.571 10.336 4.524 1.00 51.22 104 HIS A N 1
ATOM 849 C CA . HIS A 1 104 ? -4.518 10.430 5.544 1.00 51.22 104 HIS A CA 1
ATOM 850 C C . HIS A 1 104 ? -3.239 9.661 5.199 1.00 51.22 104 HIS A C 1
ATOM 852 O O . HIS A 1 104 ? -2.156 10.097 5.586 1.00 51.22 104 HIS A O 1
ATOM 858 N N . CYS A 1 105 ? -3.314 8.587 4.409 1.00 51.53 105 CYS A N 1
ATOM 859 C CA . CYS A 1 105 ? -2.114 7.873 3.959 1.00 51.53 105 CYS A CA 1
ATOM 860 C C . CYS A 1 105 ? -1.158 8.746 3.141 1.00 51.53 105 CYS A C 1
ATOM 862 O O . CYS A 1 105 ? 0.053 8.569 3.238 1.00 51.53 105 CYS A O 1
ATOM 864 N N . ARG A 1 106 ? -1.675 9.723 2.381 1.00 50.22 106 ARG A N 1
ATOM 865 C CA . ARG A 1 106 ? -0.818 10.664 1.641 1.00 50.22 106 ARG A CA 1
ATOM 866 C C . ARG A 1 106 ? -0.000 11.541 2.587 1.00 50.22 106 ARG A C 1
ATOM 868 O O . ARG A 1 106 ? 1.180 11.752 2.343 1.00 50.22 106 ARG A O 1
ATOM 875 N N . ALA A 1 107 ? -0.619 12.007 3.672 1.00 52.59 107 ALA A N 1
ATOM 876 C CA . ALA A 1 107 ? 0.039 12.840 4.676 1.00 52.59 107 ALA A CA 1
ATOM 877 C C . ALA A 1 107 ? 1.000 12.030 5.565 1.00 52.59 107 ALA A C 1
ATOM 879 O O . ALA A 1 107 ? 2.088 12.501 5.878 1.00 52.59 107 ALA A O 1
ATOM 880 N N . HIS A 1 108 ? 0.640 10.794 5.931 1.00 45.94 108 HIS A N 1
ATOM 881 C CA . HIS A 1 108 ? 1.478 9.955 6.789 1.00 45.94 108 HIS A CA 1
ATOM 882 C C . HIS A 1 108 ? 2.733 9.435 6.067 1.00 45.94 108 HIS A C 1
ATOM 884 O O . HIS A 1 108 ? 3.821 9.501 6.634 1.00 45.94 108 HIS A O 1
ATOM 890 N N . ILE A 1 109 ? 2.625 9.013 4.798 1.00 43.16 109 ILE A N 1
ATOM 891 C CA . ILE A 1 109 ? 3.796 8.6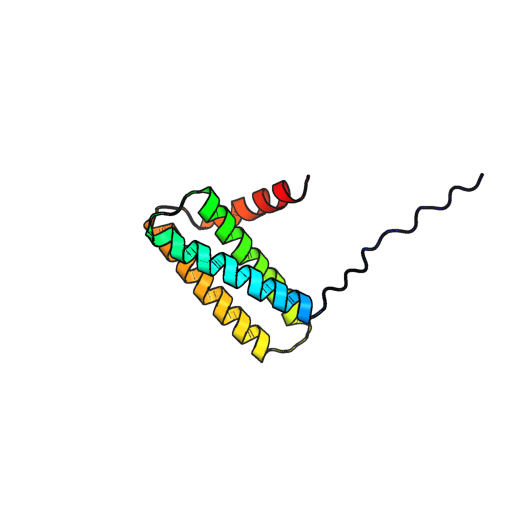40 3.982 1.00 43.16 109 ILE A CA 1
ATOM 892 C C . ILE A 1 109 ? 4.721 9.847 3.775 1.00 43.16 109 ILE A C 1
ATOM 894 O O . ILE A 1 109 ? 5.932 9.698 3.892 1.00 43.16 109 ILE A O 1
ATOM 898 N N . ALA A 1 110 ? 4.171 11.047 3.544 1.00 42.69 110 ALA A N 1
ATOM 899 C CA . ALA A 1 110 ? 4.976 12.267 3.467 1.00 42.69 110 ALA A CA 1
ATOM 900 C C . ALA A 1 110 ? 5.726 12.539 4.786 1.00 42.69 110 ALA A C 1
ATOM 902 O O . ALA A 1 110 ? 6.931 12.759 4.765 1.00 42.69 110 ALA A O 1
ATOM 903 N N . SER A 1 111 ? 5.056 12.396 5.937 1.00 39.62 111 SER A N 1
ATOM 904 C CA . SER A 1 111 ? 5.680 12.597 7.258 1.00 39.62 111 SER A CA 1
ATOM 905 C C . SER A 1 111 ? 6.761 11.566 7.622 1.00 39.62 111 SER A C 1
ATOM 907 O O . SER A 1 111 ? 7.612 11.836 8.465 1.00 39.62 111 SER A O 1
ATOM 909 N N . LEU A 1 112 ? 6.739 10.380 7.002 1.00 35.38 112 LEU A N 1
ATOM 910 C CA . LEU A 1 112 ? 7.743 9.328 7.204 1.00 35.38 112 LEU A CA 1
ATOM 911 C C . LEU A 1 112 ? 8.978 9.496 6.304 1.00 35.38 112 LEU A C 1
ATOM 913 O O . LEU A 1 112 ? 9.997 8.865 6.572 1.00 35.38 112 LEU A O 1
ATOM 917 N N . LEU A 1 113 ? 8.899 10.334 5.265 1.00 38.28 113 LEU A N 1
ATOM 918 C CA . LEU A 1 113 ? 9.994 10.626 4.330 1.00 38.28 113 LEU A CA 1
ATOM 919 C C . LEU A 1 113 ? 10.723 11.950 4.641 1.00 38.28 113 LEU A C 1
ATOM 921 O O . LEU A 1 113 ? 11.697 12.271 3.968 1.00 38.28 113 LEU A O 1
ATOM 925 N N . GLU A 1 114 ? 10.272 12.703 5.651 1.00 38.59 114 GLU A N 1
ATOM 926 C CA . GLU A 1 114 ? 10.864 13.974 6.110 1.00 38.59 114 GLU A CA 1
ATOM 927 C C . GLU A 1 114 ? 11.762 13.830 7.363 1.00 38.59 114 GLU A C 1
ATOM 929 O O . GLU A 1 114 ? 11.931 14.781 8.125 1.00 38.59 114 GLU A O 1
ATOM 934 N N . LYS A 1 115 ? 12.364 12.658 7.598 1.00 38.09 115 LYS A N 1
ATOM 935 C CA . LYS A 1 115 ? 13.393 12.456 8.639 1.00 38.09 115 LYS A CA 1
ATOM 936 C C . LYS A 1 115 ? 14.721 12.047 8.023 1.00 38.09 115 LYS A C 1
ATOM 938 O O . LYS A 1 115 ? 15.754 12.467 8.587 1.00 38.09 115 LYS A O 1
#

Radius of gyration: 17.74 Å; chains: 1; bounding box: 56×42×38 Å

Secondary structure (DSSP, 8-state):
----------------HHHHHHHHHHHHHHHHHHHHHGGG---HHHHHHHHHHHHHHHHHHHHHHTT--HHHHHHHHHHHHHHHHHHHHHHHHTT--HHHHHHHHHHHHHHHS--

Foldseek 3Di:
DDDDPPPDPPPPPPCDLVNLVVLLVVLLVVLVVLLVVCVVHDDLVSLLVNLLSLVSLVVSLVVVVVVVPVVVSVVSVVSSVVSVVSSVVSCVVRPHDPVVSNVVSVVVVVVVVPD